Protein AF-A0A3S4UZA7-F1 (afdb_monomer)

Organism: NCBI:txid52771

Radius of gyration: 20.95 Å; Cα contacts (8 Å, |Δi|>4): 15; chains: 1; bounding box: 47×45×48 Å

Sequence (78 aa):
MPDPVDTLLAQQHDRTAVVRDLGAQQDNLTAAIDAYRTAWRAATSAGWTKRDLTRAGMIDPSRLPRAARRQADNATEE

Foldseek 3Di:
DPDPVNVVVVVVVVVVVVVVVVVVVVVVLQVVLVVLVVVVVVCVVVPDDPVNCVVVVHDDSVPDDNPPPPPPPPPPDD

Mean predicted aligned error: 11.29 Å

Structure (mmCIF, N/CA/C/O backbone):
data_AF-A0A3S4UZA7-F1
#
_entry.id   AF-A0A3S4UZA7-F1
#
loop_
_atom_site.group_PDB
_atom_site.id
_atom_site.type_symbol
_atom_site.label_atom_id
_atom_site.label_alt_id
_atom_site.label_comp_id
_atom_site.label_asym_id
_atom_site.label_entity_id
_atom_site.label_seq_id
_atom_site.pdbx_PDB_ins_code
_atom_site.Cartn_x
_atom_site.Cartn_y
_atom_site.Cartn_z
_atom_site.occupancy
_atom_site.B_iso_or_equiv
_atom_site.auth_seq_id
_atom_site.auth_comp_id
_atom_site.auth_asym_id
_atom_site.auth_atom_id
_atom_site.pdbx_PDB_model_num
ATOM 1 N N . MET A 1 1 ? -27.194 23.701 28.389 1.00 57.06 1 MET A N 1
ATOM 2 C CA . MET A 1 1 ? -26.031 22.812 28.591 1.00 57.06 1 MET A CA 1
ATOM 3 C C . MET A 1 1 ? -26.280 21.589 27.734 1.00 57.06 1 MET A C 1
ATOM 5 O O . MET A 1 1 ? -27.416 21.134 27.771 1.00 57.06 1 MET A O 1
ATOM 9 N N . PRO A 1 2 ? -25.320 21.120 26.922 1.00 61.84 2 PRO A N 1
ATOM 10 C CA . PRO A 1 2 ? -25.495 19.856 26.217 1.00 61.84 2 PRO A CA 1
ATOM 11 C C . PRO A 1 2 ? -25.690 18.744 27.248 1.00 61.84 2 PRO A C 1
ATOM 13 O O . PRO A 1 2 ? -25.006 18.721 28.275 1.00 61.84 2 PRO A O 1
ATOM 16 N N . ASP A 1 3 ? -26.661 17.873 26.995 1.00 79.00 3 ASP A N 1
ATOM 17 C CA . ASP A 1 3 ? -26.931 16.734 27.857 1.00 79.00 3 ASP A CA 1
ATOM 18 C C . ASP A 1 3 ? -25.684 15.831 27.898 1.00 79.00 3 ASP A C 1
ATOM 20 O O . ASP A 1 3 ? -25.067 15.567 26.859 1.00 79.00 3 ASP A O 1
ATOM 24 N N . PRO A 1 4 ? -25.274 15.339 29.078 1.00 72.75 4 PRO A N 1
ATOM 25 C CA . PRO A 1 4 ? -24.074 14.510 29.210 1.00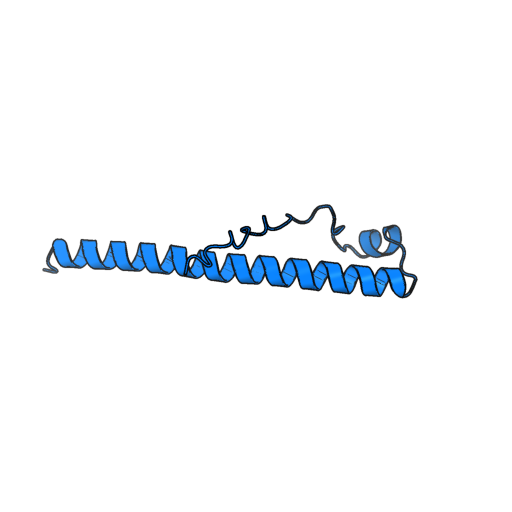 72.75 4 PRO A CA 1
ATOM 26 C C .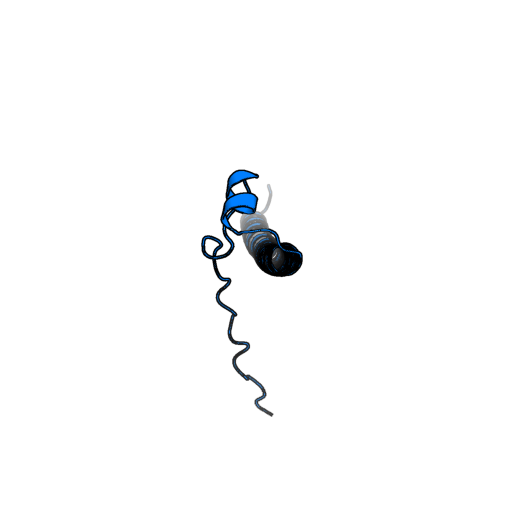 PRO A 1 4 ? -24.163 13.219 28.380 1.00 72.75 4 PRO A C 1
ATOM 28 O O . PRO A 1 4 ? -23.146 12.697 27.924 1.00 72.75 4 PRO A O 1
ATOM 31 N N . VAL A 1 5 ? -25.384 12.740 28.128 1.00 77.38 5 VAL A N 1
ATOM 32 C CA . VAL A 1 5 ? -25.671 11.585 27.266 1.00 77.38 5 VAL A CA 1
ATOM 33 C C . VAL A 1 5 ? -25.376 11.894 25.794 1.00 77.38 5 VAL A C 1
ATOM 35 O O . VAL A 1 5 ? -24.801 11.060 25.097 1.00 77.38 5 VAL A O 1
ATOM 38 N N . ASP A 1 6 ? -25.695 13.107 25.338 1.00 73.25 6 ASP A N 1
ATOM 39 C CA . ASP A 1 6 ? -25.480 13.562 23.958 1.00 73.25 6 ASP A CA 1
ATOM 40 C C . ASP A 1 6 ? -23.978 13.658 23.630 1.00 73.25 6 ASP A C 1
ATOM 42 O O . ASP A 1 6 ? -23.513 13.225 22.576 1.00 73.25 6 ASP A O 1
ATOM 46 N N . THR A 1 7 ? -23.180 14.099 24.608 1.00 69.56 7 THR A N 1
ATOM 47 C CA . THR A 1 7 ? -21.713 14.173 24.487 1.00 69.56 7 THR A CA 1
ATOM 48 C C . THR A 1 7 ? -21.067 12.783 24.403 1.00 69.56 7 THR A C 1
ATOM 50 O O . THR A 1 7 ? -20.142 12.574 23.616 1.00 69.56 7 THR A O 1
ATOM 53 N N . LEU A 1 8 ? -21.559 11.813 25.182 1.00 71.50 8 LEU A N 1
ATOM 54 C CA . LEU A 1 8 ? -21.093 10.420 25.143 1.00 71.50 8 LEU A CA 1
ATOM 55 C C . LEU A 1 8 ? -21.423 9.745 23.806 1.00 71.50 8 LEU A C 1
ATOM 57 O O . LEU A 1 8 ? -20.573 9.057 23.238 1.00 71.50 8 LEU A O 1
ATOM 61 N N . LEU A 1 9 ? -22.625 9.982 23.277 1.00 72.25 9 LEU A N 1
ATOM 62 C CA . LEU A 1 9 ? -23.032 9.477 21.965 1.00 72.25 9 LEU A CA 1
ATOM 63 C C . LEU A 1 9 ? -22.167 10.058 20.844 1.00 72.25 9 LEU A C 1
ATOM 65 O O . LEU A 1 9 ? -21.696 9.307 19.988 1.00 72.25 9 LEU A O 1
ATOM 69 N N . ALA A 1 10 ? -21.902 11.366 20.878 1.00 67.69 10 ALA A N 1
ATOM 70 C CA . ALA A 1 10 ? -21.030 12.028 19.913 1.00 67.69 10 ALA A CA 1
ATOM 71 C C . ALA A 1 10 ? -19.600 11.461 19.948 1.00 67.69 10 ALA A C 1
ATOM 73 O O . ALA A 1 10 ? -19.041 11.138 18.900 1.00 67.69 10 ALA A O 1
ATOM 74 N N . GLN A 1 11 ? -19.029 11.246 21.138 1.00 65.69 11 GLN A N 1
ATOM 75 C CA . GLN A 1 11 ? -17.702 10.631 21.288 1.00 65.69 11 GLN A CA 1
ATOM 76 C C . GLN A 1 11 ? -17.657 9.183 20.789 1.00 65.69 11 GLN A C 1
ATOM 78 O O . GLN A 1 11 ? -16.674 8.757 20.180 1.00 65.69 11 GLN A O 1
ATOM 83 N N . GLN A 1 12 ? -18.712 8.405 21.031 1.00 62.31 12 GLN A N 1
ATOM 84 C CA . GLN A 1 12 ? -18.774 7.022 20.566 1.00 62.31 12 GLN A CA 1
ATOM 85 C C . GLN A 1 12 ? -18.956 6.934 19.046 1.00 62.31 12 GLN A C 1
ATOM 87 O O . GLN A 1 12 ? -18.384 6.045 18.403 1.00 62.31 12 GLN A O 1
ATOM 92 N N . HIS A 1 13 ? -19.697 7.874 18.460 1.00 64.81 13 HIS A N 1
ATOM 93 C CA . HIS A 1 13 ? -19.827 8.007 17.015 1.00 64.81 13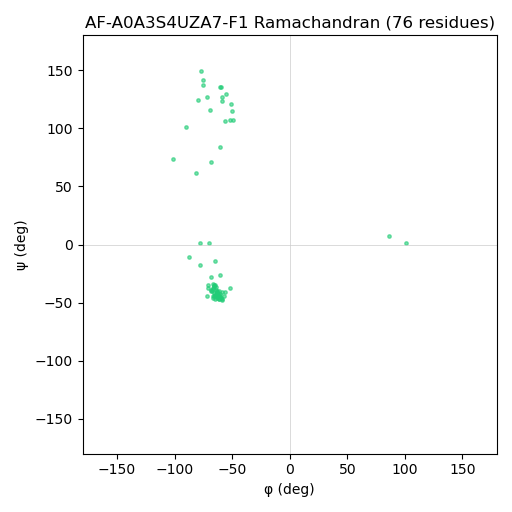 HIS A CA 1
ATOM 94 C C . HIS A 1 13 ? -18.490 8.379 16.365 1.00 64.81 13 HIS A C 1
ATOM 96 O O . HIS A 1 13 ? -18.068 7.703 15.428 1.00 64.81 13 HIS A O 1
ATOM 102 N N . ASP A 1 14 ? -17.783 9.363 16.923 1.00 73.75 14 ASP A N 1
ATOM 103 C CA . ASP A 1 14 ? -16.457 9.789 16.465 1.00 73.75 14 ASP A CA 1
ATOM 104 C C . ASP A 1 14 ? -15.448 8.633 16.512 1.00 73.75 14 ASP A C 1
ATOM 106 O O . ASP A 1 14 ? -14.827 8.293 15.506 1.00 73.75 14 ASP A O 1
ATOM 110 N N . ARG A 1 15 ? -15.397 7.898 17.629 1.00 73.62 15 ARG A N 1
ATOM 111 C CA . ARG A 1 15 ? -14.535 6.715 17.760 1.00 73.62 15 ARG A CA 1
ATOM 112 C C . ARG A 1 15 ? -14.840 5.646 16.709 1.00 73.62 15 ARG A C 1
ATOM 114 O O . ARG A 1 15 ? -13.922 5.032 16.168 1.00 73.62 15 ARG A O 1
ATOM 121 N N . THR A 1 16 ? -16.117 5.412 16.418 1.00 73.88 16 THR A N 1
ATOM 122 C CA . THR A 1 16 ? -16.537 4.423 15.412 1.00 73.88 16 THR A CA 1
ATOM 123 C C . THR A 1 16 ? -16.202 4.893 13.994 1.00 73.88 16 THR A C 1
ATOM 125 O O . THR A 1 16 ? -15.781 4.085 13.163 1.00 73.88 16 THR A O 1
ATOM 128 N N . ALA A 1 17 ? -16.336 6.192 13.721 1.00 78.38 17 ALA A N 1
ATOM 129 C CA . ALA A 1 17 ? -15.948 6.800 12.454 1.00 78.38 17 ALA A CA 1
ATOM 130 C C . ALA A 1 17 ? -14.432 6.708 12.229 1.00 78.38 17 ALA A C 1
ATOM 132 O O . ALA A 1 17 ? -14.010 6.288 11.154 1.00 78.38 17 ALA A O 1
ATOM 133 N N . VAL A 1 18 ? -13.624 6.980 13.258 1.00 83.62 18 VAL A N 1
ATOM 134 C CA . VAL A 1 18 ? -12.158 6.866 13.204 1.00 83.62 18 VAL A CA 1
ATOM 135 C C . VAL A 1 18 ? -11.713 5.429 12.923 1.00 83.62 18 VAL A C 1
ATOM 137 O O . VAL A 1 18 ? -10.841 5.209 12.087 1.00 83.62 18 VAL A O 1
ATOM 140 N N . VAL A 1 19 ? -12.322 4.425 13.567 1.00 84.88 19 VAL A N 1
ATOM 141 C CA . VAL A 1 19 ? -11.987 3.012 13.295 1.00 84.88 19 VAL A CA 1
ATOM 142 C C . VAL A 1 19 ? -12.393 2.600 11.878 1.00 84.88 19 VAL A C 1
ATOM 144 O O . VAL A 1 19 ? -11.664 1.855 11.223 1.00 84.88 19 VAL A O 1
ATOM 147 N N . ARG A 1 20 ? -13.536 3.086 11.383 1.00 80.38 20 ARG A N 1
ATOM 148 C CA . ARG A 1 20 ? -13.977 2.826 10.007 1.00 80.38 20 ARG A CA 1
ATOM 149 C C . ARG A 1 20 ? -13.040 3.468 8.983 1.00 80.38 20 ARG A C 1
ATOM 151 O O . ARG A 1 20 ? -12.692 2.802 8.011 1.00 80.38 20 ARG A O 1
ATOM 158 N N . ASP A 1 21 ? -12.629 4.716 9.202 1.00 88.75 21 ASP A N 1
ATOM 159 C CA . ASP A 1 21 ? -11.658 5.401 8.343 1.00 88.75 21 ASP A CA 1
ATOM 160 C C . ASP A 1 21 ? -10.318 4.661 8.340 1.00 88.75 21 ASP A C 1
ATOM 162 O O . ASP A 1 21 ? -9.815 4.315 7.274 1.00 88.75 21 ASP A O 1
ATOM 166 N N . LEU A 1 22 ? -9.809 4.278 9.516 1.00 88.44 22 LEU A N 1
ATOM 167 C CA . LEU A 1 22 ? -8.600 3.463 9.624 1.00 88.44 22 LEU A CA 1
ATOM 168 C C . LEU A 1 22 ? -8.728 2.143 8.849 1.00 88.44 22 LEU A C 1
ATOM 170 O O . LEU A 1 22 ? -7.789 1.744 8.164 1.00 88.44 22 LEU A O 1
ATOM 174 N N . GLY A 1 23 ? -9.888 1.483 8.914 1.00 85.44 23 GLY A N 1
ATOM 175 C CA . GLY A 1 23 ? -10.181 0.289 8.119 1.00 85.44 23 GLY A CA 1
ATOM 176 C C . GLY A 1 23 ? -10.090 0.549 6.613 1.00 85.44 23 GLY A C 1
ATOM 177 O O . GLY A 1 23 ? -9.401 -0.184 5.909 1.00 85.44 23 GLY A O 1
ATOM 178 N N . ALA A 1 24 ? -10.698 1.634 6.129 1.00 86.94 24 ALA A N 1
ATOM 179 C CA . ALA A 1 24 ? -10.625 2.027 4.722 1.00 86.94 24 ALA A CA 1
ATOM 180 C C . ALA A 1 24 ? -9.188 2.369 4.286 1.00 86.94 24 ALA A C 1
ATOM 182 O O . ALA A 1 24 ? -8.747 1.949 3.215 1.00 86.94 24 ALA A O 1
ATOM 183 N N . GLN A 1 25 ? -8.422 3.069 5.128 1.00 89.75 25 GLN A N 1
ATOM 184 C CA . GLN A 1 25 ? -7.004 3.337 4.869 1.00 89.75 25 GLN A CA 1
ATOM 185 C C . GLN A 1 25 ? -6.172 2.053 4.863 1.00 89.75 25 GLN A C 1
ATOM 187 O O . GLN A 1 25 ? -5.243 1.925 4.066 1.00 89.75 25 GLN A O 1
ATOM 192 N N . GLN A 1 26 ? -6.511 1.073 5.700 1.00 85.81 26 GLN A N 1
ATOM 193 C CA . GLN A 1 26 ? -5.845 -0.225 5.719 1.00 85.81 26 GLN A CA 1
ATOM 194 C C . GLN A 1 26 ? -6.130 -1.047 4.452 1.00 85.81 26 GLN A C 1
ATOM 196 O O . GLN A 1 26 ? -5.213 -1.675 3.908 1.00 85.81 26 GLN A O 1
ATOM 201 N N . ASP A 1 27 ? -7.363 -1.023 3.947 1.00 86.56 27 ASP A N 1
ATOM 202 C CA . ASP A 1 27 ? -7.704 -1.635 2.659 1.00 86.56 27 ASP A CA 1
ATOM 203 C C . ASP A 1 27 ? -6.974 -0.924 1.503 1.00 86.56 27 ASP A C 1
ATOM 205 O O . ASP A 1 27 ? -6.352 -1.587 0.667 1.00 86.56 27 ASP A O 1
ATOM 209 N N . ASN A 1 28 ? -6.920 0.414 1.510 1.00 88.06 28 ASN A N 1
ATOM 210 C CA . ASN A 1 28 ? -6.149 1.198 0.536 1.00 88.06 28 ASN A CA 1
ATOM 211 C C . ASN A 1 28 ? -4.651 0.870 0.578 1.00 88.06 28 ASN A C 1
ATOM 213 O O . ASN A 1 28 ? -4.030 0.668 -0.466 1.00 88.06 28 ASN A O 1
ATOM 217 N N . LEU A 1 29 ? -4.064 0.773 1.775 1.00 86.25 29 LEU A N 1
ATOM 218 C CA . LEU A 1 29 ? -2.663 0.396 1.960 1.00 86.25 29 LEU A CA 1
ATOM 219 C C . LEU A 1 29 ? -2.395 -1.003 1.395 1.00 86.25 29 LEU A C 1
ATOM 221 O O . LEU A 1 29 ? -1.395 -1.221 0.713 1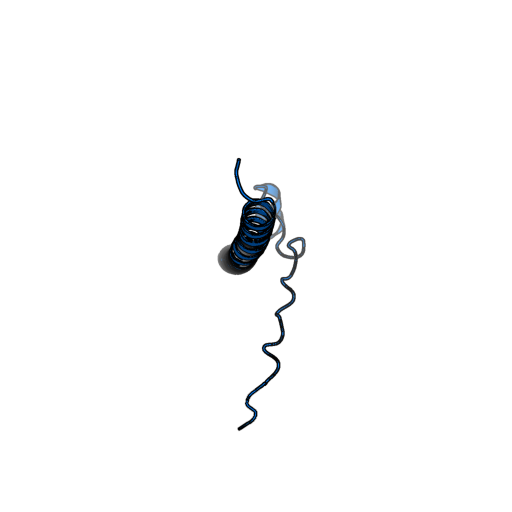.00 86.25 29 LEU A O 1
ATOM 225 N N . THR A 1 30 ? -3.307 -1.943 1.637 1.00 87.44 30 THR A N 1
ATOM 226 C CA . THR A 1 30 ? -3.211 -3.311 1.118 1.00 87.44 30 THR A CA 1
ATOM 227 C C . THR A 1 30 ? -3.261 -3.334 -0.410 1.00 87.44 30 THR A C 1
ATOM 229 O O . THR A 1 30 ? -2.419 -3.980 -1.038 1.00 87.44 30 THR A O 1
ATOM 232 N N . ALA A 1 31 ? -4.193 -2.594 -1.013 1.00 87.75 31 ALA A N 1
ATOM 233 C CA . ALA A 1 31 ? -4.313 -2.477 -2.464 1.00 87.75 31 ALA A CA 1
ATOM 234 C C . ALA A 1 31 ? -3.074 -1.817 -3.093 1.00 87.75 31 ALA A C 1
ATOM 236 O O . ALA A 1 31 ? -2.543 -2.313 -4.088 1.00 87.75 31 ALA A O 1
ATOM 237 N N . ALA A 1 32 ? -2.557 -0.748 -2.480 1.00 89.12 32 ALA A N 1
ATOM 238 C CA . ALA A 1 32 ? -1.347 -0.066 -2.933 1.00 89.12 32 ALA A CA 1
ATOM 239 C C . ALA A 1 32 ? -0.111 -0.979 -2.871 1.00 89.12 32 ALA A C 1
ATOM 241 O O . ALA A 1 32 ? 0.703 -0.986 -3.797 1.00 89.12 32 ALA A O 1
ATOM 242 N N . ILE A 1 33 ? 0.018 -1.795 -1.817 1.00 88.19 33 ILE A N 1
ATOM 243 C CA . ILE A 1 33 ? 1.094 -2.789 -1.698 1.00 88.19 33 ILE A CA 1
ATOM 244 C C . ILE A 1 33 ? 0.986 -3.845 -2.803 1.00 88.19 33 ILE A C 1
ATOM 246 O O . ILE A 1 33 ? 2.007 -4.219 -3.385 1.00 88.19 33 ILE A O 1
ATOM 250 N N . ASP A 1 34 ? -0.212 -4.339 -3.121 1.00 88.81 34 ASP A N 1
ATOM 251 C CA . ASP A 1 34 ? -0.379 -5.328 -4.192 1.00 88.81 34 ASP A CA 1
ATOM 252 C C . ASP A 1 34 ? -0.049 -4.743 -5.574 1.00 88.81 34 ASP A C 1
ATOM 254 O O . ASP A 1 34 ? 0.736 -5.329 -6.331 1.00 88.81 34 ASP A O 1
ATOM 258 N N . ALA A 1 35 ? -0.529 -3.527 -5.852 1.00 90.19 35 ALA A N 1
ATOM 259 C CA . ALA A 1 35 ? -0.194 -2.782 -7.062 1.00 90.19 35 ALA A CA 1
ATOM 260 C C . ALA A 1 35 ? 1.324 -2.571 -7.196 1.00 90.19 35 ALA A C 1
ATOM 262 O O . ALA A 1 35 ? 1.896 -2.832 -8.258 1.00 90.19 35 ALA A O 1
ATOM 263 N N . TYR A 1 36 ? 2.002 -2.193 -6.108 1.00 89.31 36 TYR A N 1
ATOM 264 C CA . TYR A 1 36 ? 3.457 -2.050 -6.078 1.00 89.31 36 TYR A CA 1
ATOM 265 C C . TYR A 1 36 ? 4.177 -3.360 -6.415 1.00 89.31 36 TYR A C 1
ATOM 267 O O . TYR A 1 36 ? 5.100 -3.384 -7.229 1.00 89.31 36 TYR A O 1
ATOM 275 N N . ARG A 1 37 ? 3.746 -4.482 -5.828 1.00 89.19 37 ARG A N 1
ATOM 276 C CA . ARG A 1 37 ? 4.343 -5.800 -6.097 1.00 89.19 37 ARG A CA 1
ATOM 277 C C . ARG A 1 37 ? 4.145 -6.220 -7.549 1.00 89.19 37 ARG A C 1
ATOM 279 O O . ARG A 1 37 ? 5.046 -6.827 -8.129 1.00 89.19 37 ARG A O 1
ATOM 286 N N . THR A 1 38 ? 3.001 -5.894 -8.1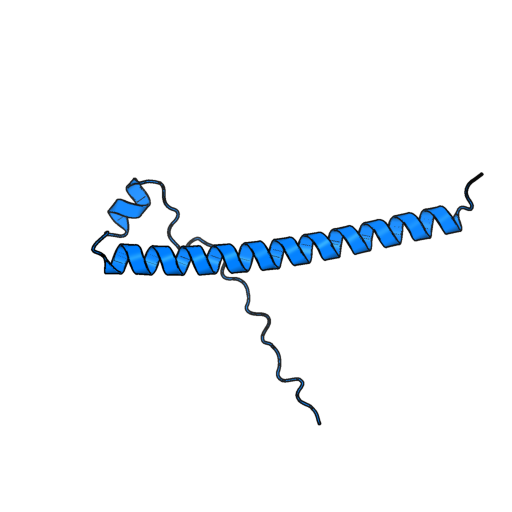37 1.00 90.62 38 THR A N 1
ATOM 287 C CA . THR A 1 38 ? 2.722 -6.136 -9.556 1.00 90.62 38 THR A CA 1
ATOM 288 C C . THR A 1 38 ? 3.612 -5.277 -10.453 1.00 90.62 38 THR A C 1
ATOM 290 O O . THR A 1 38 ? 4.254 -5.818 -11.352 1.00 90.62 38 THR A O 1
ATOM 293 N N . ALA A 1 39 ? 3.761 -3.984 -10.157 1.00 90.81 39 ALA A N 1
ATOM 294 C CA . ALA A 1 39 ? 4.674 -3.096 -10.879 1.00 90.81 39 ALA A CA 1
ATOM 295 C C . ALA A 1 39 ? 6.140 -3.549 -10.761 1.00 90.81 39 ALA A C 1
ATOM 297 O O . ALA A 1 39 ? 6.867 -3.565 -11.750 1.00 90.81 39 ALA A O 1
ATOM 298 N N . TRP A 1 40 ? 6.563 -4.011 -9.581 1.00 88.38 40 TRP A N 1
ATOM 299 C CA . TRP A 1 40 ? 7.895 -4.585 -9.380 1.00 88.38 40 TRP A CA 1
ATOM 300 C C . TRP A 1 40 ? 8.112 -5.846 -10.224 1.00 88.38 40 TRP A C 1
ATOM 302 O O . TRP A 1 40 ? 9.170 -6.028 -10.830 1.00 88.38 40 TRP A O 1
ATOM 312 N N . ARG A 1 41 ? 7.116 -6.739 -10.298 1.00 89.44 41 ARG A N 1
ATOM 313 C CA . ARG A 1 41 ? 7.180 -7.911 -11.187 1.00 89.44 41 ARG A CA 1
ATOM 314 C C . ARG A 1 41 ? 7.255 -7.500 -12.655 1.00 89.44 41 ARG A C 1
ATOM 316 O O . ARG A 1 41 ? 8.051 -8.077 -13.383 1.00 89.44 41 ARG A O 1
ATOM 323 N N . ALA A 1 42 ? 6.496 -6.492 -13.074 1.00 91.75 42 ALA A N 1
ATOM 324 C CA . ALA A 1 42 ? 6.570 -5.964 -14.433 1.00 91.75 42 ALA A CA 1
ATOM 325 C C . ALA A 1 42 ? 7.961 -5.381 -14.737 1.00 91.75 42 ALA A C 1
ATOM 327 O O . ALA A 1 42 ? 8.556 -5.726 -15.754 1.00 91.75 42 ALA A O 1
ATOM 328 N N . ALA A 1 43 ? 8.529 -4.588 -13.824 1.00 89.19 43 ALA A N 1
ATOM 329 C CA . ALA A 1 43 ? 9.876 -4.035 -13.963 1.00 89.19 43 ALA A CA 1
ATOM 330 C C . ALA A 1 43 ? 10.941 -5.139 -14.040 1.00 89.19 43 ALA A C 1
ATOM 332 O O . ALA A 1 43 ? 11.785 -5.140 -14.934 1.00 89.19 43 ALA A O 1
ATOM 333 N N . THR A 1 44 ? 10.876 -6.130 -13.150 1.00 89.25 44 THR A N 1
ATOM 334 C CA . THR A 1 44 ? 11.816 -7.262 -13.183 1.00 89.25 44 THR A CA 1
ATOM 335 C C . THR A 1 44 ? 11.650 -8.135 -14.428 1.00 89.25 44 THR A C 1
ATOM 337 O O . THR A 1 44 ? 12.650 -8.573 -14.992 1.00 89.25 44 THR A O 1
ATOM 340 N N . SER A 1 45 ? 10.423 -8.325 -14.921 1.00 90.44 45 SER A N 1
ATOM 341 C CA . SER A 1 45 ? 10.155 -9.005 -16.196 1.00 90.44 45 SER A CA 1
ATOM 342 C C . SER A 1 45 ? 10.638 -8.208 -17.409 1.00 90.44 45 SER A C 1
ATOM 344 O O . SER A 1 45 ? 10.979 -8.806 -18.424 1.00 90.44 45 SER A O 1
ATOM 346 N N . ALA A 1 46 ? 10.690 -6.878 -17.312 1.00 91.94 46 ALA A N 1
ATOM 347 C CA . ALA A 1 46 ? 11.259 -5.997 -18.330 1.00 91.94 46 ALA A CA 1
ATOM 348 C C . ALA A 1 46 ? 12.802 -5.961 -18.307 1.00 91.94 46 ALA A C 1
ATOM 350 O O . ALA A 1 46 ? 13.407 -5.238 -19.094 1.00 91.94 46 ALA A O 1
ATOM 351 N N . GLY A 1 47 ? 13.448 -6.731 -17.421 1.00 89.94 47 GLY A N 1
ATOM 352 C CA . GLY A 1 47 ? 14.906 -6.872 -17.356 1.00 89.94 47 GLY A CA 1
ATOM 353 C C . GLY A 1 47 ? 15.588 -6.053 -16.258 1.00 89.94 47 GLY A C 1
ATOM 354 O O . GLY A 1 47 ? 16.810 -6.125 -16.121 1.00 89.94 47 GLY A O 1
ATOM 355 N N . TRP A 1 48 ? 14.839 -5.313 -15.433 1.00 88.88 48 TRP A N 1
ATOM 356 C CA . TRP A 1 48 ? 15.424 -4.599 -14.297 1.00 88.88 48 TRP A CA 1
ATOM 357 C C . TRP A 1 48 ? 15.835 -5.579 -13.199 1.00 88.88 48 TRP A C 1
ATOM 359 O O . TRP A 1 48 ? 15.041 -6.385 -12.712 1.00 88.88 48 TRP A O 1
ATOM 369 N N . THR A 1 49 ? 17.089 -5.506 -12.756 1.00 88.62 49 THR A N 1
ATOM 370 C CA . THR A 1 49 ? 17.536 -6.334 -11.631 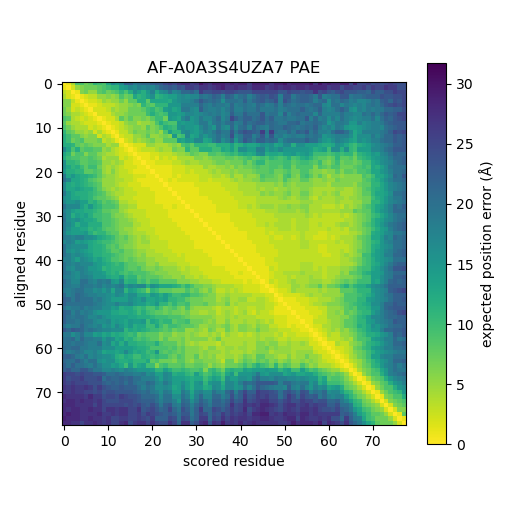1.00 88.62 49 THR A CA 1
ATOM 371 C C . THR A 1 49 ? 17.038 -5.751 -10.313 1.00 88.62 49 THR A C 1
ATOM 373 O O . THR A 1 49 ? 16.958 -4.534 -10.151 1.00 88.62 49 THR A O 1
ATOM 376 N N . LYS A 1 50 ? 16.787 -6.609 -9.314 1.00 82.75 50 LYS A N 1
ATOM 377 C CA . LYS A 1 50 ? 16.443 -6.153 -7.953 1.00 82.75 50 LYS A CA 1
ATOM 378 C C . LYS A 1 50 ? 17.458 -5.144 -7.413 1.00 82.75 50 LYS A C 1
ATOM 380 O O . LYS A 1 50 ? 17.083 -4.191 -6.752 1.00 82.75 50 LYS A O 1
ATOM 385 N N . ARG A 1 51 ? 18.744 -5.343 -7.721 1.00 84.31 51 ARG A N 1
ATOM 386 C CA . ARG A 1 51 ? 19.832 -4.470 -7.270 1.00 84.31 51 ARG A CA 1
ATOM 387 C C . ARG A 1 51 ? 19.735 -3.072 -7.876 1.00 84.31 51 ARG A C 1
ATOM 389 O O . ARG A 1 51 ? 20.062 -2.107 -7.196 1.00 84.31 51 ARG A O 1
ATOM 396 N N . ASP A 1 52 ? 19.294 -2.980 -9.125 1.00 86.56 52 ASP A N 1
ATOM 397 C CA . ASP A 1 52 ? 19.095 -1.707 -9.808 1.00 86.56 52 ASP A CA 1
ATOM 398 C C . ASP A 1 52 ? 17.878 -0.957 -9.248 1.00 86.56 52 ASP A C 1
ATOM 400 O O . ASP A 1 52 ? 17.987 0.202 -8.860 1.00 86.56 52 ASP A O 1
ATOM 404 N N . LEU A 1 53 ? 16.769 -1.669 -9.026 1.00 85.06 53 LEU A N 1
ATOM 405 C CA . LEU A 1 53 ? 15.568 -1.110 -8.398 1.00 85.06 53 LEU A CA 1
ATOM 406 C C . LEU A 1 53 ? 15.833 -0.631 -6.960 1.00 85.06 53 LEU A C 1
ATOM 408 O O . LEU A 1 53 ? 15.466 0.486 -6.598 1.00 85.06 53 LEU A O 1
ATOM 412 N N . THR A 1 54 ? 16.543 -1.418 -6.147 1.00 85.06 54 THR A N 1
ATOM 413 C CA . THR A 1 54 ? 16.934 -0.997 -4.791 1.00 85.06 54 THR A CA 1
ATOM 414 C C . THR A 1 54 ? 17.913 0.178 -4.820 1.00 8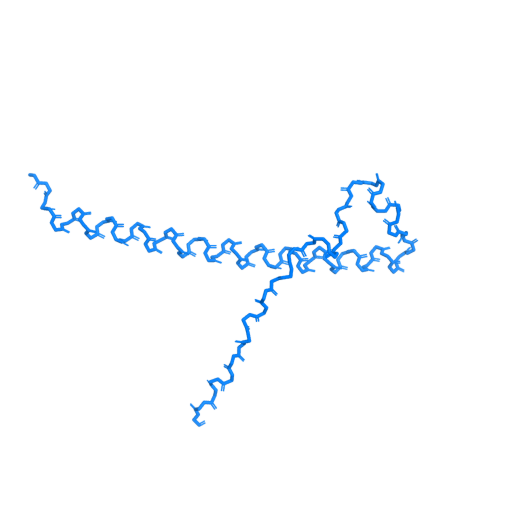5.06 54 THR A C 1
ATOM 416 O O . THR A 1 54 ? 17.845 1.054 -3.961 1.00 85.06 54 THR A O 1
ATOM 419 N N . ARG A 1 55 ? 18.810 0.244 -5.816 1.00 85.94 55 ARG A N 1
ATOM 420 C CA . ARG A 1 55 ? 19.711 1.392 -6.013 1.00 85.94 55 ARG A CA 1
ATOM 421 C C . ARG A 1 55 ? 18.949 2.656 -6.411 1.00 85.94 55 ARG A C 1
ATOM 423 O O . ARG A 1 55 ? 19.329 3.735 -5.974 1.00 85.94 55 ARG A O 1
ATOM 430 N N . ALA A 1 56 ? 17.865 2.520 -7.170 1.00 86.38 56 ALA A N 1
ATOM 431 C CA . ALA A 1 56 ? 16.941 3.607 -7.483 1.00 86.38 56 ALA A CA 1
ATOM 432 C C . ALA A 1 56 ? 16.099 4.063 -6.270 1.00 86.38 56 ALA A C 1
ATOM 434 O O . ALA A 1 56 ? 15.267 4.956 -6.403 1.00 86.38 56 ALA A O 1
ATOM 435 N N . GLY A 1 57 ? 16.299 3.465 -5.087 1.00 86.19 57 GLY A N 1
ATOM 436 C CA . GLY A 1 57 ? 15.588 3.811 -3.855 1.00 86.19 57 GLY A CA 1
ATOM 437 C C . GLY A 1 57 ? 14.253 3.085 -3.683 1.00 86.19 57 GLY A C 1
ATOM 438 O O . GLY A 1 57 ? 13.513 3.385 -2.748 1.00 86.19 57 GLY A O 1
ATOM 439 N N . MET A 1 58 ? 13.934 2.122 -4.553 1.00 86.50 58 MET A N 1
ATOM 440 C CA . MET A 1 58 ? 12.711 1.335 -4.427 1.00 86.50 58 MET A CA 1
ATOM 441 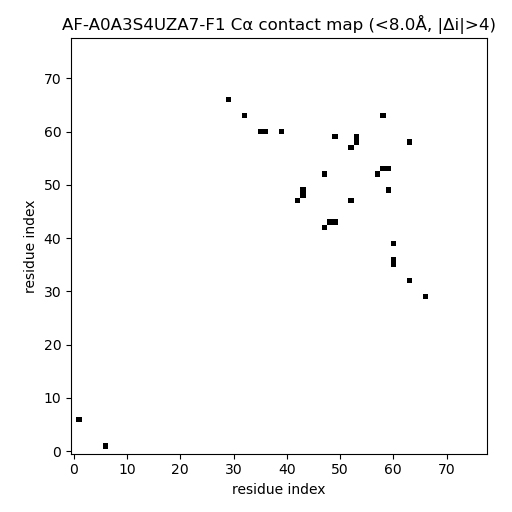C C . MET A 1 58 ? 12.831 0.296 -3.300 1.00 86.50 58 MET A C 1
ATOM 443 O O . MET A 1 58 ? 13.853 -0.375 -3.143 1.00 86.50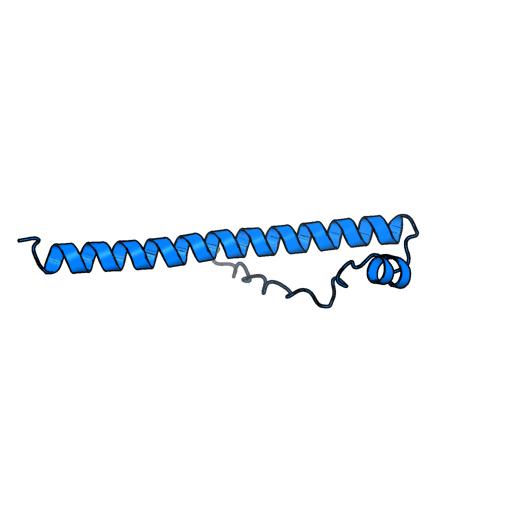 58 MET A O 1
ATOM 447 N N . ILE A 1 59 ? 11.770 0.155 -2.503 1.00 82.25 59 ILE A N 1
ATOM 448 C CA . ILE A 1 59 ? 11.733 -0.764 -1.359 1.00 82.25 59 ILE A CA 1
ATOM 449 C C . ILE A 1 59 ? 11.474 -2.187 -1.849 1.00 82.25 59 ILE A C 1
ATOM 451 O O . ILE A 1 59 ? 10.457 -2.457 -2.476 1.00 82.25 59 ILE A O 1
ATOM 455 N N . ASP A 1 60 ? 12.354 -3.128 -1.503 1.00 81.88 60 ASP A N 1
ATOM 456 C CA . ASP A 1 60 ? 12.155 -4.522 -1.897 1.00 81.88 60 ASP A CA 1
ATOM 457 C C . ASP A 1 60 ? 10.778 -5.053 -1.424 1.00 81.88 60 ASP A C 1
ATOM 459 O O . ASP A 1 60 ? 10.438 -4.935 -0.240 1.00 81.88 60 ASP A O 1
ATOM 463 N N . PRO A 1 61 ? 9.983 -5.674 -2.318 1.00 81.06 61 PRO A N 1
ATOM 464 C CA . PRO A 1 61 ? 8.617 -6.093 -2.017 1.00 81.06 61 PRO A CA 1
ATOM 465 C C . PRO A 1 61 ? 8.514 -7.184 -0.943 1.00 81.06 61 PRO A C 1
ATOM 467 O O . PRO A 1 61 ? 7.415 -7.434 -0.451 1.00 81.06 61 PRO A O 1
ATOM 470 N N . SER A 1 62 ? 9.611 -7.859 -0.579 1.00 79.31 62 SER A N 1
ATOM 471 C CA . SER A 1 62 ? 9.646 -8.797 0.552 1.00 79.31 62 SER A CA 1
ATOM 472 C C . SER A 1 62 ? 9.723 -8.101 1.912 1.00 79.31 62 SER A C 1
ATOM 474 O O . SER A 1 62 ? 9.394 -8.717 2.923 1.00 79.31 62 SER A O 1
ATOM 476 N N . ARG A 1 63 ? 10.113 -6.820 1.941 1.00 81.25 63 ARG A N 1
ATOM 477 C CA . ARG A 1 63 ? 10.140 -5.986 3.153 1.00 81.25 63 ARG A CA 1
ATOM 478 C C . ARG A 1 63 ? 8.810 -5.294 3.426 1.00 81.25 63 ARG A C 1
ATOM 480 O O . ARG A 1 63 ? 8.640 -4.717 4.496 1.00 81.25 63 ARG A O 1
ATOM 487 N N . LEU A 1 64 ? 7.887 -5.328 2.467 1.00 80.81 64 LEU A N 1
ATOM 488 C CA . LEU A 1 64 ? 6.551 -4.785 2.649 1.00 80.81 64 LEU A CA 1
ATOM 489 C C . LEU A 1 64 ? 5.717 -5.733 3.517 1.00 80.81 64 LEU A C 1
ATOM 491 O O . LEU A 1 64 ? 5.811 -6.955 3.353 1.00 80.81 64 LEU A O 1
ATOM 495 N N . PRO A 1 65 ? 4.880 -5.194 4.419 1.00 76.88 65 PRO A N 1
ATOM 496 C CA . PRO A 1 65 ? 3.975 -6.017 5.196 1.00 76.88 65 PRO A CA 1
ATOM 497 C C . PRO A 1 65 ? 3.063 -6.781 4.237 1.00 76.88 65 PRO A C 1
ATOM 499 O O . PRO A 1 65 ? 2.372 -6.210 3.392 1.00 76.88 65 PRO A O 1
ATOM 502 N N . ARG A 1 66 ? 3.069 -8.110 4.350 1.00 70.38 66 ARG A N 1
ATOM 503 C CA . ARG A 1 66 ? 2.024 -8.920 3.734 1.00 70.38 66 ARG A CA 1
ATOM 504 C C . ARG A 1 66 ? 0.758 -8.630 4.514 1.00 70.38 66 ARG A C 1
ATOM 506 O O . ARG A 1 66 ? 0.690 -8.972 5.692 1.00 70.38 66 ARG A O 1
ATOM 513 N N . ALA A 1 67 ? -0.235 -8.037 3.856 1.00 62.91 67 ALA A N 1
ATOM 514 C CA . ALA A 1 67 ? -1.579 -8.062 4.395 1.00 62.91 67 ALA A CA 1
ATOM 515 C C . ALA A 1 67 ? -1.896 -9.522 4.729 1.00 62.91 67 ALA A C 1
ATOM 517 O O . ALA A 1 67 ? -1.792 -10.404 3.864 1.00 62.91 67 ALA A O 1
ATOM 518 N N . ALA A 1 68 ? -2.204 -9.786 5.999 1.00 56.59 68 ALA A N 1
ATOM 519 C CA . ALA A 1 68 ? -2.897 -11.004 6.349 1.00 56.59 68 ALA A CA 1
ATOM 520 C C . ALA A 1 68 ? -4.158 -10.953 5.496 1.00 56.59 68 ALA A C 1
ATOM 522 O O . ALA A 1 68 ? -5.021 -10.106 5.722 1.00 56.59 68 ALA A O 1
ATOM 523 N N . ARG A 1 69 ? -4.215 -11.777 4.441 1.00 55.69 69 ARG A N 1
ATOM 524 C CA . ARG A 1 69 ? -5.485 -12.060 3.791 1.00 55.69 69 ARG A CA 1
ATOM 525 C C . ARG A 1 69 ? -6.356 -12.487 4.956 1.00 55.69 69 ARG A C 1
ATOM 527 O O . ARG A 1 69 ? -6.096 -13.550 5.516 1.00 55.69 69 ARG A O 1
ATOM 534 N N . ARG A 1 70 ? -7.306 -11.639 5.375 1.00 50.31 70 ARG A N 1
ATOM 535 C CA . ARG A 1 70 ? -8.476 -12.136 6.084 1.00 50.31 70 ARG A CA 1
ATOM 536 C C . ARG A 1 70 ? -8.917 -13.261 5.171 1.00 50.31 70 ARG A C 1
ATOM 538 O O . ARG A 1 70 ? -9.266 -12.994 4.021 1.00 50.31 70 ARG A O 1
ATOM 545 N N . GLN A 1 71 ? -8.700 -14.508 5.593 1.00 46.72 71 GLN A N 1
ATOM 546 C CA . GLN A 1 71 ? -9.373 -15.611 4.944 1.00 46.72 71 GLN A CA 1
ATOM 547 C C . GLN A 1 71 ? -10.817 -15.133 4.956 1.00 46.72 71 GLN A C 1
ATOM 549 O O . GLN A 1 71 ? -11.349 -14.817 6.021 1.00 46.72 71 GLN A O 1
ATOM 554 N N . ALA A 1 72 ? -11.377 -14.902 3.770 1.00 49.00 72 ALA A N 1
ATOM 555 C CA . ALA A 1 72 ? -12.810 -14.960 3.624 1.00 49.00 72 ALA A CA 1
ATOM 556 C C . ALA A 1 72 ? -13.110 -16.405 4.010 1.00 49.00 72 ALA A C 1
ATOM 558 O O . ALA A 1 72 ? -12.998 -17.317 3.193 1.00 49.00 72 ALA A O 1
ATOM 559 N N . ASP A 1 73 ? -13.225 -16.610 5.321 1.00 47.38 73 ASP A N 1
ATOM 560 C CA . ASP A 1 73 ? -13.647 -17.854 5.893 1.00 47.38 73 ASP A CA 1
ATOM 561 C C . ASP A 1 73 ? -15.015 -18.069 5.287 1.00 47.38 73 ASP A C 1
ATOM 563 O O . ASP A 1 73 ? -15.829 -17.146 5.177 1.00 47.38 73 ASP A O 1
ATOM 567 N N . ASN A 1 74 ? -15.139 -19.245 4.709 1.00 42.97 74 ASN A N 1
ATOM 568 C CA . ASN A 1 74 ? -16.217 -19.661 3.859 1.00 42.97 74 ASN A CA 1
ATOM 569 C C . ASN A 1 74 ? -17.496 -19.782 4.698 1.00 42.97 74 ASN A C 1
ATOM 571 O O . ASN A 1 74 ? -17.963 -20.882 4.945 1.00 42.97 74 ASN A O 1
ATOM 575 N N . ALA A 1 75 ? -18.066 -18.659 5.131 1.00 47.38 75 ALA A N 1
ATOM 576 C CA . ALA A 1 75 ? -19.432 -18.565 5.618 1.00 47.38 75 ALA A CA 1
ATOM 577 C C . ALA A 1 75 ? -20.358 -18.470 4.398 1.00 47.38 75 ALA A C 1
ATOM 579 O O . ALA A 1 75 ? -21.011 -17.461 4.150 1.00 47.38 75 ALA A O 1
ATOM 580 N N . THR A 1 76 ? -20.330 -19.518 3.576 1.00 44.59 76 THR A N 1
ATOM 581 C CA . THR A 1 76 ? -21.500 -19.938 2.804 1.00 44.59 76 THR A CA 1
ATOM 582 C C . THR A 1 76 ? -22.072 -21.127 3.564 1.00 44.59 76 THR A C 1
ATOM 584 O O . THR A 1 76 ? -21.866 -22.281 3.203 1.00 44.59 76 THR A O 1
ATOM 587 N N . GLU A 1 77 ? -22.694 -20.825 4.699 1.00 46.66 77 GLU A N 1
ATOM 588 C CA . GLU A 1 77 ? -23.782 -21.637 5.229 1.00 46.66 77 GLU A CA 1
ATOM 589 C C . GLU A 1 77 ? -25.056 -21.050 4.622 1.00 46.66 77 GLU A C 1
ATOM 591 O O . GLU A 1 77 ? -25.456 -19.956 5.008 1.00 46.66 77 GLU A O 1
ATOM 596 N N . GLU A 1 78 ? -25.582 -21.713 3.589 1.00 40.03 78 GLU A N 1
ATOM 597 C CA . GLU A 1 78 ? -27.007 -22.048 3.387 1.00 40.03 78 GLU A CA 1
ATOM 598 C C . GLU A 1 78 ? -27.196 -22.862 2.097 1.00 40.03 78 GLU A C 1
ATOM 600 O O . GLU A 1 78 ? -26.694 -22.441 1.028 1.00 40.03 78 GLU A O 1
#

Solvent-accessible surface area (backbone atoms only — not comparable to full-atom values): 4784 Å² total; per-residue (Å²): 128,83,54,73,65,58,55,52,51,52,52,53,49,50,53,50,50,52,53,51,52,52,49,53,51,49,52,50,50,46,52,52,52,52,53,49,47,52,52,51,50,51,44,41,73,74,68,49,49,72,69,56,45,44,71,74,68,47,78,62,70,86,77,50,84,74,69,75,71,74,70,81,68,81,81,76,85,128

pLDDT: mean 77.07, std 14.39, range [40.03, 91.94]

Secondary structure (DSSP, 8-state):
---HHHHHHHHHHHHHHHHHHHHHHHHHHHHHHHHHHHHHHHHHHTT--HHHHHHTTPPPTTSS--------------